Protein AF-A0A6M6E5Q1-F1 (afdb_monomer_lite)

Radius of gyration: 13.86 Å; chains: 1; bounding box: 36×22×41 Å

Secondary structure (DSSP, 8-state):
--GGGTT-EEEETTT--EEEEEEEEE-SS-EEEEEEETTEEEEEEGGGEE-SSHHHHHHHHHHHHHHHHHHHHHHHS--

Sequence (79 aa):
MYDEIIGLNVKVKDENIIGKIVKVYEGSEDTVFVVESDKQVYEKTIDGFNVERGSIQEKINGLMKQKAFLERFAAISTY

Structure (mmCIF, N/CA/C/O backbone):
data_AF-A0A6M6E5Q1-F1
#
_entry.id   AF-A0A6M6E5Q1-F1
#
loop_
_atom_site.group_PDB
_atom_site.id
_atom_site.type_symbol
_atom_site.label_atom_id
_atom_site.label_alt_id
_atom_site.label_comp_id
_atom_site.label_asym_id
_atom_site.label_entity_id
_atom_site.label_seq_id
_atom_site.pdbx_PDB_ins_code
_atom_site.Cartn_x
_atom_site.Cartn_y
_atom_site.Cartn_z
_atom_site.occupancy
_atom_site.B_iso_or_equiv
_atom_site.auth_seq_id
_atom_site.auth_comp_id
_atom_site.auth_asym_id
_atom_site.auth_atom_id
_atom_site.pdbx_PDB_model_num
ATOM 1 N N . MET A 1 1 ? 3.600 -9.308 -10.442 1.00 61.91 1 MET A N 1
ATOM 2 C CA . MET A 1 1 ? 4.725 -8.882 -9.576 1.00 61.91 1 MET A CA 1
ATOM 3 C C . MET A 1 1 ? 4.234 -8.307 -8.251 1.00 61.91 1 MET A C 1
ATOM 5 O O . MET A 1 1 ? 4.716 -8.759 -7.228 1.00 61.91 1 MET A O 1
ATOM 9 N N . TYR A 1 2 ? 3.230 -7.422 -8.226 1.00 65.06 2 TYR A N 1
ATOM 10 C CA . TYR A 1 2 ? 2.643 -6.940 -6.960 1.00 65.06 2 TYR A CA 1
ATOM 11 C C . TYR A 1 2 ? 1.527 -7.819 -6.381 1.00 65.06 2 TYR A C 1
ATOM 13 O O . TYR A 1 2 ? 1.015 -7.512 -5.319 1.00 65.06 2 TYR A O 1
ATOM 21 N N . ASP A 1 3 ? 1.166 -8.930 -7.022 1.00 65.62 3 ASP A N 1
ATOM 22 C CA . ASP A 1 3 ? 0.102 -9.828 -6.541 1.00 65.62 3 ASP A CA 1
ATOM 23 C C . ASP A 1 3 ? 0.354 -10.342 -5.109 1.00 65.62 3 ASP A C 1
ATOM 25 O O . ASP A 1 3 ? -0.563 -10.433 -4.304 1.00 65.62 3 ASP A O 1
ATOM 29 N N . GLU A 1 4 ? 1.625 -10.539 -4.736 1.00 69.81 4 GLU A N 1
ATOM 30 C CA . GLU A 1 4 ? 2.025 -10.946 -3.380 1.00 69.81 4 GLU A CA 1
ATOM 31 C C . GLU A 1 4 ? 1.716 -9.916 -2.285 1.00 69.81 4 GLU A C 1
ATOM 33 O O . GLU A 1 4 ? 1.722 -10.264 -1.103 1.00 69.81 4 GLU A O 1
ATOM 38 N N . ILE A 1 5 ? 1.502 -8.649 -2.653 1.00 72.31 5 ILE A N 1
ATOM 39 C CA . ILE A 1 5 ? 1.154 -7.590 -1.700 1.00 72.31 5 ILE A CA 1
ATOM 40 C C . ILE A 1 5 ? -0.310 -7.172 -1.764 1.00 72.31 5 ILE A C 1
ATOM 42 O O . ILE A 1 5 ? -0.784 -6.480 -0.861 1.00 72.31 5 ILE A O 1
ATOM 46 N N . ILE A 1 6 ? -1.032 -7.615 -2.796 1.00 78.44 6 ILE A N 1
ATOM 47 C CA . ILE A 1 6 ? -2.480 -7.476 -2.871 1.00 78.44 6 ILE A CA 1
ATOM 48 C C . ILE A 1 6 ? -3.067 -8.304 -1.726 1.00 78.44 6 ILE A C 1
ATOM 50 O O . ILE A 1 6 ? -2.784 -9.484 -1.544 1.00 78.44 6 ILE A O 1
ATOM 54 N N . GLY A 1 7 ? -3.881 -7.656 -0.909 1.00 75.62 7 GLY A N 1
ATOM 55 C CA . GLY A 1 7 ? -4.521 -8.237 0.256 1.00 75.62 7 GLY A CA 1
ATOM 56 C C . GLY A 1 7 ? -3.767 -8.066 1.573 1.00 75.62 7 GLY A C 1
ATOM 57 O O . GLY A 1 7 ? -4.277 -8.510 2.603 1.00 75.62 7 GLY A O 1
ATOM 58 N N . LEU A 1 8 ? -2.609 -7.400 1.571 1.00 77.38 8 LEU A N 1
ATOM 59 C CA . LEU A 1 8 ? -1.919 -7.015 2.800 1.00 77.38 8 LEU A CA 1
ATOM 60 C C . LEU A 1 8 ? -2.560 -5.781 3.433 1.00 77.38 8 LEU A C 1
ATOM 62 O O . LEU A 1 8 ? -2.958 -4.845 2.742 1.00 77.38 8 LEU A O 1
ATOM 66 N N . ASN A 1 9 ? -2.602 -5.769 4.763 1.00 77.75 9 ASN A N 1
ATOM 67 C CA . ASN A 1 9 ? -3.020 -4.600 5.524 1.00 77.75 9 ASN A CA 1
ATOM 68 C C . ASN A 1 9 ? -1.852 -3.616 5.638 1.00 77.75 9 ASN A C 1
ATOM 70 O O . ASN A 1 9 ? -0.745 -3.983 6.042 1.00 77.75 9 ASN A O 1
ATOM 74 N N . VAL A 1 10 ? -2.109 -2.364 5.291 1.00 77.56 10 VAL A N 1
ATOM 75 C CA . VAL A 1 10 ? -1.177 -1.245 5.381 1.00 77.56 10 VAL A CA 1
ATOM 76 C C . VAL A 1 10 ? -1.808 -0.116 6.169 1.00 77.56 10 VAL A C 1
ATOM 78 O O . VAL A 1 10 ? -3.028 0.039 6.194 1.00 77.56 10 VAL A O 1
ATOM 81 N N . LYS A 1 11 ? -0.967 0.685 6.818 1.00 76.25 11 LYS A N 1
ATOM 82 C CA . LYS A 1 11 ? -1.419 1.790 7.645 1.00 76.25 11 LYS A CA 1
ATOM 83 C C . LYS A 1 11 ? -1.111 3.110 6.951 1.00 76.25 11 LYS A C 1
ATOM 85 O O . LYS A 1 11 ? 0.042 3.415 6.664 1.00 76.25 11 LYS A O 1
ATOM 90 N N . VAL A 1 12 ? -2.125 3.909 6.657 1.00 74.38 12 VAL A N 1
ATOM 91 C CA . VAL A 1 12 ? -1.949 5.242 6.074 1.00 74.38 12 VAL A CA 1
ATOM 92 C C . VAL A 1 12 ? -1.301 6.141 7.120 1.00 74.38 12 VAL A C 1
ATOM 94 O O . VAL A 1 12 ? -1.806 6.264 8.237 1.00 74.38 12 VAL A O 1
ATOM 97 N N . LYS A 1 13 ? -0.153 6.739 6.783 1.00 70.12 13 LYS A N 1
ATOM 98 C CA . LYS A 1 13 ? 0.655 7.501 7.744 1.00 70.12 13 LYS A CA 1
ATOM 99 C C . LYS A 1 13 ? -0.034 8.802 8.163 1.00 70.12 13 LYS A C 1
ATOM 101 O O . LYS A 1 13 ? 0.007 9.137 9.341 1.00 70.12 13 LYS A O 1
ATOM 106 N N . ASP A 1 14 ? -0.691 9.474 7.218 1.00 68.44 14 ASP A N 1
ATOM 107 C CA . ASP A 1 14 ? -1.426 10.725 7.451 1.00 68.44 14 ASP A CA 1
ATOM 108 C C . ASP A 1 14 ? -2.576 10.574 8.453 1.00 68.44 14 ASP A C 1
ATOM 110 O O . ASP A 1 14 ? -2.740 11.418 9.326 1.00 68.44 14 ASP A O 1
ATOM 114 N N . GLU A 1 15 ? -3.358 9.498 8.354 1.00 66.25 15 GLU A N 1
ATOM 115 C CA . GLU A 1 15 ? -4.611 9.377 9.111 1.00 66.25 15 GLU A CA 1
ATOM 116 C C . GLU A 1 15 ? -4.612 8.234 10.146 1.00 66.25 15 GLU A C 1
ATOM 118 O O . GLU A 1 15 ? -5.598 8.031 10.847 1.00 66.25 15 GLU A O 1
ATOM 123 N N . ASN A 1 16 ? -3.510 7.483 10.290 1.00 72.44 16 ASN A N 1
ATOM 124 C CA . ASN A 1 16 ? -3.413 6.301 11.167 1.00 72.44 16 ASN A CA 1
ATOM 125 C C . ASN A 1 16 ? -4.398 5.169 10.796 1.00 72.44 16 ASN A C 1
ATOM 127 O O . ASN A 1 16 ? -4.675 4.290 11.609 1.00 72.44 16 ASN A O 1
ATOM 131 N N . ILE A 1 17 ? -4.917 5.168 9.571 1.00 75.88 17 ILE A N 1
ATOM 132 C CA . ILE A 1 17 ? -5.985 4.259 9.143 1.00 75.88 17 ILE A CA 1
ATOM 133 C C . ILE A 1 17 ? -5.375 2.967 8.628 1.00 75.88 17 ILE A C 1
ATOM 135 O O . ILE A 1 17 ? -4.455 2.999 7.816 1.00 75.88 17 ILE A O 1
ATOM 139 N N . ILE A 1 18 ? -5.892 1.826 9.071 1.00 78.31 18 ILE A N 1
ATOM 140 C CA . ILE A 1 18 ? -5.490 0.521 8.548 1.00 78.31 18 ILE A CA 1
ATOM 141 C C . ILE A 1 18 ? -6.435 0.179 7.401 1.00 78.31 18 ILE A C 1
ATOM 143 O O . ILE A 1 18 ? -7.650 0.125 7.580 1.00 78.31 18 ILE A O 1
ATOM 147 N N . GLY A 1 19 ? -5.888 -0.041 6.216 1.00 80.12 19 GLY A N 1
ATOM 148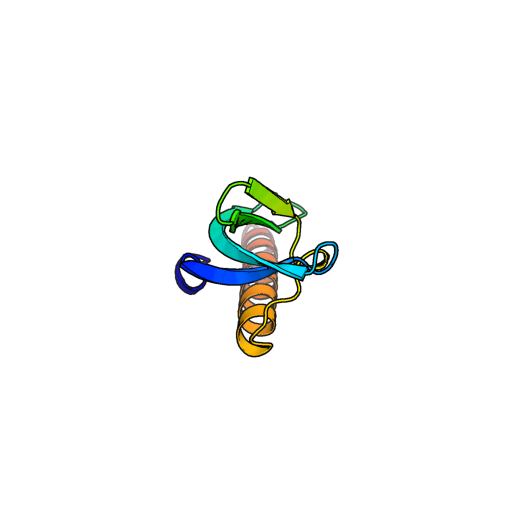 C CA . GLY A 1 19 ? -6.645 -0.507 5.065 1.00 80.12 19 GLY A CA 1
ATOM 149 C C . GLY A 1 19 ? -5.911 -1.628 4.354 1.00 80.12 19 GLY A C 1
ATOM 150 O O . GLY A 1 19 ? -4.735 -1.886 4.596 1.00 80.12 19 GLY A O 1
ATOM 151 N N . LYS A 1 20 ? -6.613 -2.331 3.483 1.00 84.75 20 LYS A N 1
ATOM 152 C CA . LYS A 1 20 ? -6.102 -3.478 2.750 1.00 84.75 20 LYS A CA 1
ATOM 153 C C . LYS A 1 20 ? -5.726 -3.051 1.342 1.00 84.75 20 LYS A C 1
ATOM 155 O O . LYS A 1 20 ? -6.534 -2.435 0.657 1.00 84.75 20 LYS A O 1
ATOM 160 N N . ILE A 1 21 ? -4.525 -3.386 0.879 1.00 82.50 21 ILE A N 1
ATOM 161 C CA . ILE A 1 21 ? -4.158 -3.152 -0.520 1.00 82.50 21 ILE A CA 1
ATOM 162 C C . ILE A 1 21 ? -5.081 -4.005 -1.387 1.00 82.50 21 ILE A C 1
ATOM 164 O O . ILE A 1 21 ? -5.066 -5.229 -1.295 1.00 82.50 21 ILE A O 1
ATOM 168 N N . VAL A 1 22 ? -5.878 -3.370 -2.234 1.00 83.69 22 VAL A N 1
ATOM 169 C CA . VAL A 1 22 ? -6.765 -4.061 -3.177 1.00 83.69 22 VAL A CA 1
ATOM 170 C C . VAL A 1 22 ? -6.202 -4.043 -4.587 1.00 83.69 22 VAL A C 1
ATOM 172 O O . VAL A 1 22 ? -6.435 -4.978 -5.349 1.00 83.69 22 VAL A O 1
ATOM 175 N N . LYS A 1 23 ? -5.436 -3.004 -4.931 1.00 82.75 23 LYS A N 1
ATOM 176 C CA . LYS A 1 23 ? -4.823 -2.824 -6.247 1.00 82.75 23 LYS A CA 1
ATOM 177 C C . LYS A 1 23 ? -3.508 -2.071 -6.145 1.00 82.75 23 LYS A C 1
ATOM 179 O O . LYS A 1 23 ? -3.280 -1.306 -5.215 1.00 82.75 23 LYS A O 1
ATOM 184 N N . VAL A 1 24 ? -2.662 -2.277 -7.144 1.00 78.00 24 VAL A N 1
ATOM 185 C CA . VAL A 1 24 ? -1.441 -1.503 -7.358 1.00 78.00 24 VAL A CA 1
ATOM 186 C C . VAL A 1 24 ? -1.420 -1.086 -8.816 1.00 78.00 24 VAL A C 1
ATOM 188 O O . VAL A 1 24 ? -1.521 -1.934 -9.702 1.00 78.00 24 VAL A O 1
ATOM 191 N N . TYR A 1 25 ? -1.326 0.216 -9.048 1.00 76.75 25 TYR A N 1
ATOM 192 C CA . TYR A 1 25 ? -1.140 0.803 -10.362 1.00 76.75 25 TYR A CA 1
ATOM 193 C C . TYR A 1 25 ? 0.323 1.192 -10.516 1.00 76.75 25 TYR A C 1
ATOM 195 O O . TYR A 1 25 ? 0.842 2.015 -9.769 1.00 76.75 25 TYR A O 1
ATOM 203 N N . GLU A 1 26 ? 0.992 0.604 -11.496 1.00 68.44 26 GLU A N 1
ATOM 204 C CA . GLU A 1 26 ? 2.304 1.073 -11.924 1.00 68.44 26 GLU A CA 1
ATOM 205 C C . GLU A 1 26 ? 2.138 2.101 -13.034 1.00 68.44 26 GLU A C 1
ATOM 207 O O . GLU A 1 26 ? 1.710 1.764 -14.139 1.00 68.44 26 GLU A O 1
ATOM 212 N N . GLY A 1 27 ? 2.484 3.349 -12.742 1.00 64.88 27 GLY A N 1
ATOM 213 C CA . GLY A 1 27 ? 2.815 4.335 -13.759 1.00 64.88 27 GLY A CA 1
ATOM 214 C C . GLY A 1 27 ? 4.286 4.224 -14.164 1.00 64.88 27 GLY A C 1
ATOM 215 O O . GLY A 1 27 ? 5.101 3.649 -13.446 1.00 64.88 27 GLY A O 1
ATOM 216 N N . SER A 1 28 ? 4.636 4.808 -15.311 1.00 55.97 28 SER A N 1
ATOM 217 C CA . SER A 1 28 ? 6.007 4.813 -15.846 1.00 55.97 28 SER A CA 1
ATOM 218 C C . SER A 1 28 ? 7.039 5.520 -14.950 1.00 55.97 28 SER A C 1
ATOM 220 O O . SER A 1 28 ? 8.234 5.304 -15.126 1.00 55.97 28 SER A O 1
ATOM 222 N N . GLU A 1 29 ? 6.592 6.350 -14.004 1.00 56.81 29 GLU A N 1
ATOM 223 C CA . GLU A 1 29 ? 7.445 7.083 -13.050 1.00 56.81 29 GLU A CA 1
ATOM 224 C C . GLU A 1 29 ? 7.108 6.772 -11.581 1.00 56.81 29 GLU A C 1
ATOM 226 O O . GLU A 1 29 ? 8.011 6.722 -10.747 1.00 56.81 29 GLU A O 1
ATOM 231 N N . ASP A 1 30 ? 5.843 6.466 -11.268 1.00 64.00 30 ASP A N 1
ATOM 232 C CA . ASP A 1 30 ? 5.364 6.266 -9.899 1.00 64.00 30 ASP A CA 1
ATOM 233 C C . ASP A 1 30 ? 4.489 5.018 -9.761 1.00 64.00 30 ASP A C 1
ATOM 235 O O . ASP A 1 30 ? 3.609 4.749 -10.580 1.00 64.00 30 ASP A O 1
ATOM 239 N N . THR A 1 31 ? 4.681 4.276 -8.668 1.00 71.44 31 THR A N 1
ATOM 240 C CA . THR A 1 31 ? 3.798 3.163 -8.290 1.00 71.44 31 THR A CA 1
ATOM 241 C C . THR A 1 31 ? 2.792 3.625 -7.239 1.00 71.44 31 THR A C 1
ATOM 243 O O . THR A 1 31 ? 3.165 4.011 -6.127 1.00 71.44 31 THR A O 1
ATOM 246 N N . VAL A 1 32 ? 1.509 3.564 -7.587 1.00 78.88 32 VAL A N 1
ATOM 247 C CA . VAL A 1 32 ? 0.368 3.943 -6.749 1.00 78.88 32 VAL A CA 1
ATOM 248 C C . VAL A 1 32 ? -0.262 2.692 -6.142 1.00 78.88 32 VAL A C 1
ATOM 250 O O . VAL A 1 32 ? -0.600 1.738 -6.839 1.00 78.88 32 VAL A O 1
ATOM 253 N N . PHE A 1 33 ? -0.457 2.698 -4.830 1.00 78.88 33 PHE A N 1
ATOM 254 C CA . PHE A 1 33 ? -1.108 1.634 -4.075 1.00 78.88 33 PHE A CA 1
ATOM 255 C C . PHE A 1 33 ? -2.526 2.075 -3.734 1.00 78.88 33 PHE A C 1
ATOM 257 O O . PHE A 1 33 ? -2.736 3.148 -3.169 1.00 78.88 33 PHE A O 1
ATOM 264 N N . VAL A 1 34 ? -3.489 1.229 -4.081 1.00 81.88 34 VAL A N 1
ATOM 265 C CA . VAL A 1 34 ? -4.904 1.399 -3.767 1.00 81.88 34 VAL A CA 1
ATOM 266 C C . VAL A 1 34 ? -5.202 0.579 -2.529 1.00 81.88 34 VAL A C 1
ATOM 268 O O . VAL A 1 34 ? -5.117 -0.652 -2.541 1.00 81.88 34 VAL A O 1
ATOM 271 N N . VAL A 1 35 ? -5.558 1.271 -1.464 1.00 81.25 35 VAL A N 1
ATOM 272 C CA . VAL A 1 35 ? -5.800 0.715 -0.145 1.00 81.25 35 VAL A CA 1
ATOM 273 C C . VAL A 1 35 ? -7.258 0.948 0.208 1.00 81.25 35 VAL A C 1
ATOM 275 O O . VAL A 1 35 ? -7.687 2.081 0.371 1.00 81.25 35 VAL A O 1
ATOM 278 N N . GLU A 1 36 ? -8.028 -0.119 0.342 1.00 84.25 36 GLU A N 1
ATOM 279 C CA . GLU A 1 36 ? -9.419 -0.059 0.771 1.00 84.25 36 GLU A CA 1
ATOM 280 C C . GLU A 1 36 ? -9.490 -0.234 2.289 1.00 84.25 36 GLU A C 1
ATOM 282 O O . GLU A 1 36 ? -9.077 -1.256 2.838 1.00 84.25 36 GLU A O 1
ATOM 287 N N . SER A 1 37 ? -9.980 0.784 2.985 1.00 82.75 37 SER A N 1
ATOM 288 C CA . SER A 1 37 ? -10.347 0.711 4.397 1.00 82.75 37 SER A CA 1
ATOM 289 C C . SER A 1 37 ? -11.868 0.773 4.538 1.00 82.75 37 SER A C 1
ATOM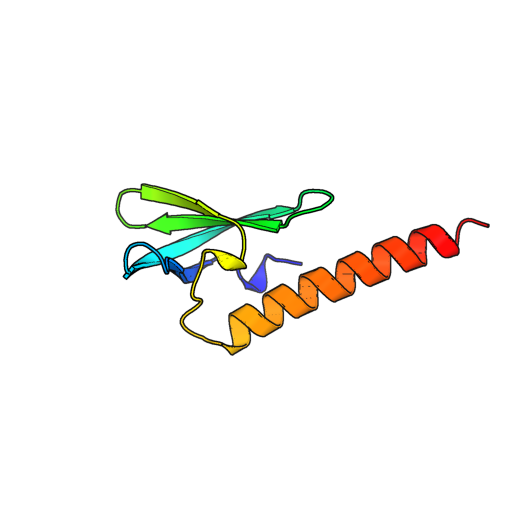 291 O O . SER A 1 37 ? -12.559 1.129 3.587 1.00 82.75 37 SER A O 1
ATOM 293 N N . ASP A 1 38 ? -12.369 0.448 5.731 1.00 74.19 38 ASP A N 1
ATOM 294 C CA . ASP A 1 38 ? -13.762 0.153 6.123 1.00 74.19 38 ASP A CA 1
ATOM 295 C C . ASP A 1 38 ? -14.862 0.974 5.405 1.00 74.19 38 ASP A C 1
ATOM 297 O O . ASP A 1 38 ? -15.961 0.470 5.176 1.00 74.19 38 ASP A O 1
ATOM 301 N N . LYS A 1 39 ? -14.575 2.227 5.008 1.00 69.62 39 LYS A N 1
ATOM 302 C CA . LYS A 1 39 ? -15.455 3.081 4.185 1.00 69.62 39 LYS A CA 1
ATOM 303 C C . LYS A 1 39 ? -14.760 3.949 3.126 1.00 69.62 39 LYS A C 1
ATOM 305 O O . LYS A 1 39 ? -15.440 4.728 2.460 1.00 69.62 39 LYS A O 1
ATOM 310 N N . GLN A 1 40 ? -13.438 3.876 2.982 1.00 81.38 40 GLN A N 1
ATOM 311 C CA . GLN A 1 40 ? -12.674 4.793 2.130 1.00 81.38 40 GLN A CA 1
ATOM 312 C C . GLN A 1 40 ? -11.562 4.073 1.381 1.00 81.38 40 GLN A C 1
ATOM 314 O O . GLN A 1 40 ? -10.820 3.269 1.944 1.00 81.38 40 GLN A O 1
ATOM 319 N N . VAL A 1 41 ? -11.445 4.406 0.099 1.00 81.81 41 VAL A N 1
ATOM 320 C CA . VAL A 1 41 ? -10.349 3.970 -0.760 1.00 81.81 41 VAL A CA 1
ATOM 321 C C . VAL A 1 41 ? -9.292 5.066 -0.767 1.00 81.81 41 VAL A C 1
ATOM 323 O O . VAL A 1 41 ? -9.588 6.228 -1.038 1.00 81.81 41 VAL A O 1
ATOM 326 N N . TYR A 1 42 ? -8.063 4.682 -0.453 1.00 78.81 42 TYR A N 1
ATOM 327 C CA . TYR A 1 42 ? -6.892 5.537 -0.416 1.00 78.81 42 TYR A CA 1
ATOM 328 C C . TYR A 1 42 ? -5.965 5.166 -1.558 1.00 78.81 42 TYR A C 1
ATOM 330 O O . TYR A 1 42 ? -5.488 4.038 -1.639 1.00 78.81 42 TYR A O 1
ATOM 338 N N . GLU A 1 43 ? -5.671 6.131 -2.416 1.00 79.56 43 GLU A N 1
ATOM 339 C CA . GLU A 1 43 ? -4.740 5.976 -3.527 1.00 79.56 43 GLU A CA 1
ATOM 340 C C . GLU A 1 43 ? -3.545 6.887 -3.258 1.00 79.56 43 GLU A C 1
ATOM 342 O O . GLU A 1 43 ? -3.630 8.106 -3.401 1.00 79.56 43 GLU A O 1
ATOM 347 N N . LYS A 1 44 ? -2.432 6.310 -2.799 1.00 74.19 44 LYS A N 1
ATOM 348 C CA . LYS A 1 44 ? -1.174 7.047 -2.603 1.00 74.19 44 LYS A CA 1
ATOM 349 C C . LYS A 1 44 ? 0.009 6.262 -3.160 1.00 74.19 44 LYS A C 1
ATOM 351 O O . LYS A 1 44 ? -0.070 5.076 -3.458 1.00 74.19 44 LYS A O 1
ATOM 356 N N . THR A 1 45 ? 1.137 6.929 -3.312 1.00 73.69 45 THR A N 1
ATOM 357 C CA . THR A 1 45 ? 2.425 6.272 -3.542 1.00 73.69 45 THR A CA 1
ATOM 358 C C . THR A 1 45 ? 2.937 5.621 -2.254 1.00 73.69 45 THR A C 1
ATOM 360 O O . THR A 1 45 ? 2.459 5.924 -1.157 1.00 73.69 45 THR A O 1
ATOM 363 N N . ILE A 1 46 ? 3.922 4.721 -2.372 1.00 67.25 46 ILE A N 1
ATOM 364 C CA . ILE A 1 46 ? 4.503 3.999 -1.222 1.00 67.25 46 ILE A CA 1
ATOM 365 C C . ILE A 1 46 ? 4.980 4.926 -0.094 1.00 67.25 46 ILE A C 1
ATOM 367 O O . ILE A 1 46 ? 4.959 4.532 1.066 1.00 67.25 46 ILE A O 1
ATOM 371 N N . ASP A 1 47 ? 5.375 6.155 -0.424 1.00 66.06 47 ASP A N 1
ATOM 372 C CA . ASP A 1 47 ? 5.871 7.144 0.536 1.00 66.06 47 ASP A CA 1
ATOM 373 C C . ASP A 1 47 ? 4.773 7.631 1.504 1.00 66.06 47 ASP A C 1
ATOM 375 O O . ASP A 1 47 ? 5.022 7.910 2.677 1.00 66.06 47 ASP A O 1
ATOM 379 N N . GLY A 1 48 ? 3.519 7.647 1.038 1.00 63.25 48 GLY A N 1
ATOM 380 C CA . GLY A 1 48 ? 2.352 8.043 1.829 1.00 63.25 48 GLY A CA 1
ATOM 381 C C . GLY A 1 48 ? 1.787 6.948 2.741 1.00 63.25 48 GLY A C 1
ATOM 382 O O . GLY A 1 48 ? 0.916 7.227 3.572 1.00 63.25 48 GLY A O 1
ATOM 383 N N . PHE A 1 49 ? 2.265 5.708 2.615 1.00 70.00 49 PHE A N 1
ATOM 384 C CA . PHE A 1 49 ? 1.796 4.572 3.404 1.00 70.00 49 PHE A CA 1
ATOM 385 C C . PHE A 1 49 ? 2.887 4.069 4.348 1.00 70.00 49 PHE A C 1
ATOM 387 O O . PHE A 1 49 ? 4.009 3.776 3.949 1.00 70.00 49 PHE A O 1
ATOM 394 N N . ASN A 1 50 ? 2.539 3.900 5.621 1.00 63.19 50 ASN A N 1
ATOM 395 C CA . ASN A 1 50 ? 3.375 3.215 6.591 1.00 63.19 50 ASN A CA 1
ATOM 396 C C . ASN A 1 50 ? 2.956 1.743 6.635 1.00 63.19 50 ASN A C 1
ATOM 398 O O . ASN A 1 50 ? 1.975 1.365 7.277 1.00 63.19 50 ASN A O 1
ATOM 402 N N . VAL A 1 51 ? 3.672 0.886 5.915 1.00 62.66 51 VAL A N 1
ATOM 403 C CA . VAL A 1 51 ? 3.352 -0.540 5.938 1.00 62.66 51 VAL A CA 1
ATOM 404 C C . VAL A 1 51 ? 3.782 -1.115 7.284 1.00 62.66 51 VAL A C 1
ATOM 406 O O . VAL A 1 51 ? 4.957 -1.081 7.634 1.00 62.66 51 VAL A O 1
ATOM 409 N N . GLU A 1 52 ? 2.832 -1.651 8.051 1.00 56.88 52 GLU A N 1
ATOM 410 C CA . GLU A 1 52 ? 3.071 -2.101 9.431 1.00 56.88 52 GLU A CA 1
ATOM 411 C C . GLU A 1 52 ? 4.124 -3.218 9.538 1.00 56.88 52 GLU A C 1
ATOM 413 O O . GLU A 1 52 ? 4.736 -3.405 10.587 1.00 56.88 52 GLU A O 1
ATOM 418 N N . ARG A 1 53 ? 4.398 -3.933 8.439 1.00 56.25 53 ARG A N 1
ATOM 419 C CA . ARG A 1 53 ? 5.538 -4.852 8.352 1.00 56.25 53 ARG A CA 1
ATOM 420 C C . ARG A 1 53 ? 6.592 -4.238 7.441 1.00 56.25 53 ARG A C 1
ATOM 422 O O . ARG A 1 53 ? 6.431 -4.257 6.222 1.00 56.25 53 ARG A O 1
ATOM 429 N N . GLY A 1 54 ? 7.701 -3.779 8.022 1.00 54.91 54 GLY A N 1
ATOM 430 C CA . GLY A 1 54 ? 8.849 -3.241 7.277 1.00 54.91 54 GLY A CA 1
ATOM 431 C C . GLY A 1 54 ? 9.329 -4.157 6.139 1.00 54.91 54 GLY A C 1
ATOM 432 O O . GLY A 1 54 ? 9.695 -3.674 5.073 1.00 54.91 54 GLY A O 1
ATOM 433 N N . SER A 1 55 ? 9.197 -5.482 6.289 1.00 59.53 55 SER A N 1
ATOM 434 C CA . SER A 1 55 ? 9.518 -6.452 5.230 1.00 59.53 55 SER A CA 1
ATOM 435 C C . SER A 1 55 ? 8.646 -6.332 3.976 1.00 59.53 55 SER A C 1
ATOM 437 O O . SER A 1 55 ? 9.093 -6.681 2.889 1.00 59.53 55 SER A O 1
ATOM 439 N N . ILE A 1 56 ? 7.400 -5.867 4.102 1.00 65.69 56 ILE A N 1
ATOM 440 C CA . ILE A 1 56 ? 6.517 -5.652 2.951 1.00 65.69 56 ILE A CA 1
ATOM 441 C C . ILE A 1 56 ? 6.974 -4.405 2.197 1.00 65.69 56 ILE A C 1
ATOM 443 O O . ILE A 1 56 ? 7.100 -4.454 0.981 1.00 65.69 56 ILE A O 1
ATOM 447 N N . GLN A 1 57 ? 7.274 -3.312 2.904 1.00 68.00 57 GLN A N 1
ATOM 448 C CA . GLN A 1 57 ? 7.764 -2.084 2.275 1.00 68.00 57 GLN A CA 1
ATOM 449 C C . GLN A 1 57 ? 9.067 -2.343 1.507 1.00 68.00 57 GLN A C 1
ATOM 451 O O 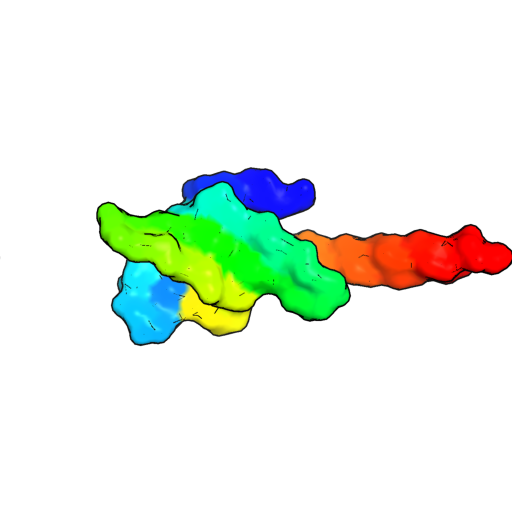. GLN A 1 57 ? 9.223 -1.907 0.368 1.00 68.00 57 GLN A O 1
ATOM 456 N N . GLU A 1 58 ? 9.965 -3.131 2.098 1.00 68.81 58 GLU A N 1
ATOM 457 C CA . GLU A 1 58 ? 11.213 -3.549 1.465 1.00 68.81 58 GLU A CA 1
ATOM 458 C C . GLU A 1 58 ? 10.973 -4.459 0.251 1.00 68.81 58 GLU A C 1
ATOM 460 O O . GLU A 1 58 ? 11.572 -4.236 -0.802 1.00 68.81 58 GLU A O 1
ATOM 465 N N . LYS A 1 59 ? 10.031 -5.414 0.339 1.00 72.44 59 LYS A N 1
ATOM 466 C CA . LYS A 1 59 ? 9.604 -6.239 -0.805 1.00 72.44 59 LYS A CA 1
ATOM 467 C C . LYS A 1 59 ? 9.082 -5.387 -1.956 1.00 72.44 59 LYS A C 1
ATOM 469 O O . LYS A 1 59 ? 9.488 -5.594 -3.095 1.00 72.44 59 LYS A O 1
ATOM 474 N N . ILE A 1 60 ? 8.202 -4.432 -1.669 1.00 71.44 60 ILE A N 1
ATOM 475 C CA . ILE A 1 60 ? 7.590 -3.568 -2.682 1.00 71.44 60 ILE A CA 1
ATOM 476 C C . ILE A 1 60 ? 8.650 -2.696 -3.358 1.00 71.44 60 ILE A C 1
ATOM 478 O O . ILE A 1 60 ? 8.699 -2.618 -4.584 1.00 71.44 60 ILE A O 1
ATOM 482 N N . ASN A 1 61 ? 9.529 -2.078 -2.570 1.00 72.06 61 ASN A N 1
ATOM 483 C CA . ASN A 1 61 ? 10.620 -1.262 -3.092 1.00 72.06 61 ASN A CA 1
ATOM 484 C C . ASN A 1 61 ? 11.626 -2.103 -3.902 1.00 72.06 61 ASN A C 1
ATOM 486 O O . ASN A 1 61 ? 12.144 -1.659 -4.926 1.00 72.06 61 ASN A O 1
ATOM 490 N N . GLY A 1 62 ? 11.879 -3.342 -3.471 1.00 73.44 62 GLY A N 1
ATOM 491 C CA . GLY A 1 62 ? 12.684 -4.319 -4.200 1.00 73.44 62 GLY A CA 1
ATOM 492 C C . GLY A 1 62 ? 12.066 -4.707 -5.543 1.00 73.44 62 GLY A C 1
ATOM 493 O O . GLY A 1 62 ? 12.770 -4.702 -6.549 1.00 73.44 62 GLY A O 1
ATOM 494 N N . LEU A 1 63 ? 10.756 -4.973 -5.580 1.00 74.44 63 LEU A N 1
ATOM 495 C CA . LEU A 1 63 ? 9.994 -5.266 -6.801 1.00 74.44 63 LEU A CA 1
ATOM 496 C C . LEU A 1 63 ? 10.035 -4.088 -7.786 1.00 74.44 63 LEU A C 1
ATOM 498 O O . LEU A 1 63 ? 10.363 -4.299 -8.954 1.00 74.44 63 LEU A O 1
ATOM 502 N N . MET A 1 64 ? 9.806 -2.857 -7.309 1.00 71.25 64 MET A N 1
ATOM 503 C CA . MET A 1 64 ? 9.925 -1.637 -8.122 1.00 71.25 64 MET A CA 1
ATOM 504 C C . MET A 1 64 ? 11.316 -1.502 -8.737 1.00 71.25 64 MET A C 1
ATOM 506 O O . MET A 1 64 ? 11.453 -1.335 -9.947 1.00 71.25 64 MET A O 1
ATOM 510 N N . LYS A 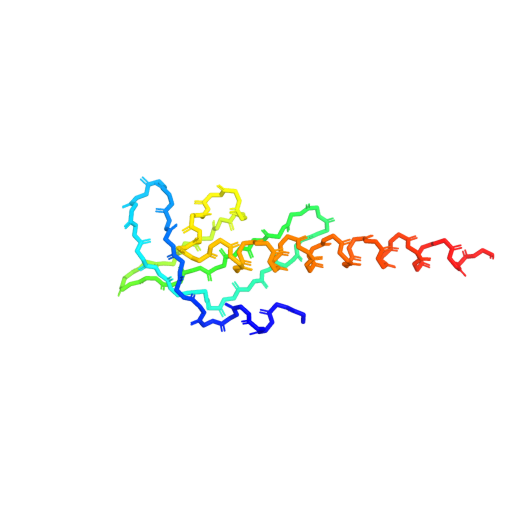1 65 ? 12.369 -1.614 -7.919 1.00 72.75 65 LYS A N 1
ATOM 511 C CA . LYS A 1 65 ? 13.752 -1.500 -8.401 1.00 72.75 65 LYS A CA 1
ATOM 512 C C . LYS A 1 65 ? 14.117 -2.599 -9.383 1.00 72.75 65 LYS A C 1
ATOM 514 O O . LYS A 1 65 ? 14.791 -2.319 -10.368 1.00 72.75 65 LYS A O 1
ATOM 519 N N . GLN A 1 66 ? 13.697 -3.834 -9.123 1.00 74.50 66 GLN A N 1
ATOM 520 C CA . GLN A 1 66 ? 13.992 -4.961 -10.000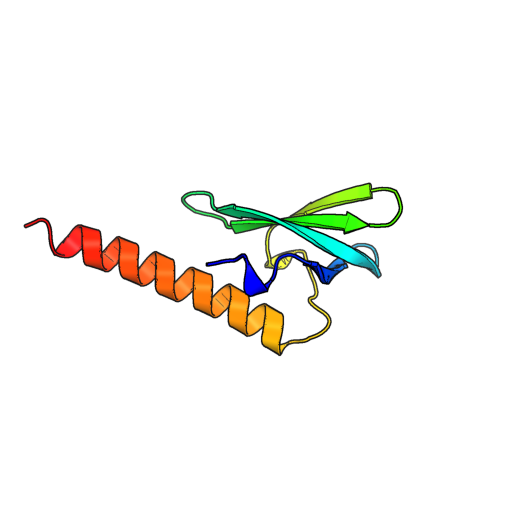 1.00 74.50 66 GLN A CA 1
ATOM 521 C C . GLN A 1 66 ? 13.301 -4.790 -11.355 1.00 74.50 66 GLN A C 1
ATOM 523 O O . GLN A 1 66 ? 13.923 -5.037 -12.384 1.00 74.50 66 GLN A O 1
ATOM 528 N N . LYS A 1 67 ? 12.061 -4.288 -11.370 1.00 69.00 67 LYS A N 1
ATOM 529 C CA . LYS A 1 67 ? 11.343 -3.988 -12.610 1.00 69.00 67 LYS A CA 1
ATOM 530 C C . LYS A 1 67 ? 11.949 -2.802 -13.361 1.00 69.00 67 LYS A C 1
ATOM 532 O O . LYS A 1 67 ? 12.256 -2.950 -14.537 1.00 69.00 67 LYS A O 1
ATOM 537 N N . ALA A 1 68 ? 12.245 -1.691 -12.686 1.00 71.75 68 ALA A N 1
ATOM 538 C CA . ALA A 1 68 ? 12.938 -0.551 -13.294 1.00 71.75 68 ALA A CA 1
ATOM 539 C C . ALA A 1 68 ? 14.314 -0.945 -13.863 1.00 71.75 68 ALA A C 1
ATOM 541 O O . ALA A 1 68 ? 14.728 -0.477 -14.923 1.00 71.75 68 ALA A O 1
ATOM 542 N N . PHE A 1 69 ? 15.026 -1.839 -13.176 1.00 72.94 69 PHE A N 1
ATOM 543 C CA . PHE A 1 69 ? 16.277 -2.404 -13.664 1.00 72.94 69 PHE A CA 1
ATOM 544 C C . PHE A 1 69 ? 16.060 -3.265 -14.912 1.00 72.94 69 PHE A C 1
ATOM 546 O O . PHE A 1 69 ? 16.798 -3.111 -15.881 1.00 72.94 69 PHE A O 1
ATOM 553 N N . LEU A 1 70 ? 15.035 -4.122 -14.912 1.00 72.62 70 LEU A N 1
ATOM 554 C CA . LEU A 1 70 ? 14.687 -4.977 -16.045 1.00 72.62 70 LEU A CA 1
ATOM 555 C C . LEU A 1 70 ? 14.251 -4.162 -17.271 1.00 72.62 70 LEU A C 1
ATOM 557 O O . LEU A 1 70 ? 14.680 -4.475 -18.374 1.00 72.62 70 LEU A O 1
ATOM 561 N N . GLU A 1 71 ? 13.474 -3.092 -17.088 1.00 67.62 71 GLU A N 1
ATOM 562 C CA . GLU A 1 71 ? 13.079 -2.172 -18.165 1.00 67.62 71 GLU A CA 1
ATOM 563 C C . GLU A 1 71 ? 14.291 -1.450 -18.762 1.00 67.62 71 GLU A C 1
ATOM 565 O O . GLU A 1 71 ? 14.441 -1.391 -19.982 1.00 67.62 71 GLU A O 1
ATOM 570 N N . ARG A 1 72 ? 15.224 -0.980 -17.921 1.00 68.75 72 ARG A N 1
ATOM 571 C CA . ARG A 1 72 ? 16.488 -0.396 -18.399 1.00 68.75 72 ARG A CA 1
ATOM 572 C C . ARG A 1 72 ? 17.353 -1.424 -19.124 1.00 68.75 72 ARG A C 1
ATOM 574 O O . ARG A 1 72 ? 17.938 -1.093 -20.147 1.00 68.75 72 ARG A O 1
ATOM 581 N N . PHE A 1 73 ? 17.425 -2.662 -18.641 1.00 68.62 73 PHE A N 1
ATOM 582 C CA . PHE A 1 73 ? 18.181 -3.730 -19.301 1.00 68.62 73 PHE A CA 1
ATOM 583 C C . PHE A 1 73 ? 17.566 -4.155 -20.638 1.00 68.62 73 PHE A C 1
ATOM 585 O O . PHE A 1 73 ? 18.289 -4.334 -21.618 1.00 68.62 73 PHE A O 1
ATOM 592 N N . ALA A 1 74 ? 16.240 -4.275 -20.699 1.00 63.22 74 ALA A N 1
ATOM 593 C CA . ALA A 1 74 ? 15.512 -4.572 -21.927 1.00 63.22 74 ALA A CA 1
ATOM 594 C C . ALA A 1 74 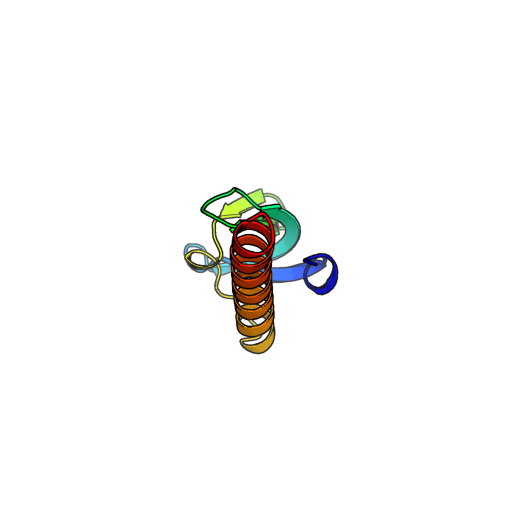? 15.699 -3.461 -22.972 1.00 63.22 74 ALA A C 1
ATOM 596 O O . ALA A 1 74 ? 15.902 -3.754 -24.151 1.00 63.22 74 ALA A O 1
ATOM 597 N N . ALA A 1 75 ? 15.724 -2.197 -22.536 1.00 59.22 75 ALA A N 1
ATOM 598 C CA . ALA A 1 75 ? 16.025 -1.063 -23.404 1.00 59.22 75 ALA A CA 1
ATOM 599 C C . ALA A 1 75 ? 17.466 -1.091 -23.954 1.00 59.22 75 ALA A C 1
ATOM 601 O O . ALA A 1 75 ? 17.697 -0.630 -25.067 1.00 59.22 75 ALA A O 1
ATOM 602 N N . ILE A 1 76 ? 18.428 -1.652 -23.211 1.00 60.34 76 ILE A N 1
ATOM 603 C CA . ILE A 1 76 ? 19.837 -1.743 -23.634 1.00 60.34 76 ILE A CA 1
ATOM 604 C C . ILE A 1 76 ? 20.087 -2.936 -24.575 1.00 60.34 76 ILE A C 1
ATOM 606 O O . ILE A 1 76 ? 20.939 -2.836 -25.447 1.00 60.34 76 ILE A O 1
ATOM 610 N N . SER A 1 77 ? 19.348 -4.048 -24.451 1.00 53.22 77 SER A N 1
ATOM 611 C CA . SER A 1 77 ? 19.489 -5.209 -25.362 1.00 53.22 77 SER A CA 1
ATOM 612 C C . SER A 1 77 ? 18.849 -5.016 -26.743 1.00 53.22 77 SER A C 1
ATOM 614 O O . SER A 1 77 ? 18.944 -5.905 -27.584 1.00 53.22 77 SER A O 1
ATOM 616 N N . THR A 1 78 ? 18.197 -3.877 -26.990 1.00 51.19 78 THR A N 1
ATOM 617 C CA . THR A 1 78 ? 17.688 -3.503 -28.319 1.00 51.19 78 THR A CA 1
ATOM 618 C C . THR A 1 78 ? 18.688 -2.568 -29.009 1.00 51.19 78 THR A C 1
ATOM 620 O O . THR A 1 78 ? 18.352 -1.431 -29.324 1.00 51.19 78 THR A O 1
ATOM 623 N N . TYR A 1 79 ? 19.934 -3.012 -29.186 1.00 45.03 79 TYR A N 1
ATOM 624 C CA . TYR A 1 79 ? 20.921 -2.393 -30.081 1.00 45.03 79 TYR A CA 1
ATOM 625 C C . TYR A 1 79 ? 21.875 -3.448 -30.637 1.00 45.03 79 TYR A C 1
ATOM 627 O O . TYR A 1 79 ? 22.292 -4.331 -29.854 1.00 45.03 79 TYR A O 1
#

Organism: Priestia megaterium (NCBI:txid1404)

pLDDT: mean 70.67, std 8.49, range [45.03, 84.75]

Foldseek 3Di:
DCPVQQQAWWAFPVPRFIFGFNDWDDDPVFIWTWTDGPDDTDTDGLVRIHGPDPVVSVVVVVVVVVVVVVVVVVVVVPD